Protein AF-A0A2I0QMZ3-F1 (afdb_monomer_lite)

pLDDT: mean 79.17, std 13.67, range [46.19, 95.62]

Sequence (112 aa):
MNNLLKSKEVIWKFLRVKDKDKNLNANSGKYETYECGEIAVGNPKFSNVSFKYYIYALMFVVFDIEAVFLFPWAVEFTNLGLLGYAEAMLFIALILVALIYAINKNFLKWTD

Secondary structure (DSSP, 8-state):
--HHHHHHHHHHHHS--------TTTTGGGSSPP-TTS---S-GGGS---THHHHHHHHHHHHHHHHHHHHHHHHSTTTSHHHHHHHHHHHHHHHHHHHHHHHHTTTT-S--

Foldseek 3Di:
DPVVVVVVVVVCVVPCPCPVPPPVCPCVPVPDDDDVPDDDDDDPPCPPDDCLVVVVVVLVVVVVVLVVVVVVLVVCVVPPPPVSVVVVVVSVVVNVVVVVVCVVVVSVDPDD

Radius of gyration: 33.19 Å; chains: 1; bounding box: 56×41×91 Å

Structure (mmCIF, N/CA/C/O backbone):
data_AF-A0A2I0QMZ3-F1
#
_entry.id   AF-A0A2I0QMZ3-F1
#
loop_
_atom_site.group_PDB
_atom_site.id
_atom_site.type_symbol
_atom_site.label_atom_id
_atom_site.label_alt_id
_atom_site.label_comp_id
_atom_site.label_asym_id
_atom_site.label_entity_id
_atom_site.label_seq_id
_atom_site.pdbx_PDB_ins_code
_atom_site.Cartn_x
_atom_site.Cartn_y
_atom_site.Cartn_z
_atom_site.occupancy
_atom_site.B_iso_or_equiv
_atom_site.auth_seq_id
_atom_site.auth_comp_id
_atom_site.auth_asym_id
_atom_site.auth_atom_id
_atom_site.pdbx_PDB_model_num
ATOM 1 N N . MET A 1 1 ? -38.255 -30.629 -67.630 1.00 54.25 1 MET A N 1
ATOM 2 C CA . MET A 1 1 ? -37.563 -30.902 -66.348 1.00 54.25 1 MET A CA 1
ATOM 3 C C . MET A 1 1 ? -36.070 -30.504 -66.364 1.00 54.25 1 MET A C 1
ATOM 5 O O . MET A 1 1 ? -35.318 -30.985 -65.532 1.00 54.25 1 MET A O 1
ATOM 9 N N . ASN A 1 2 ? -35.627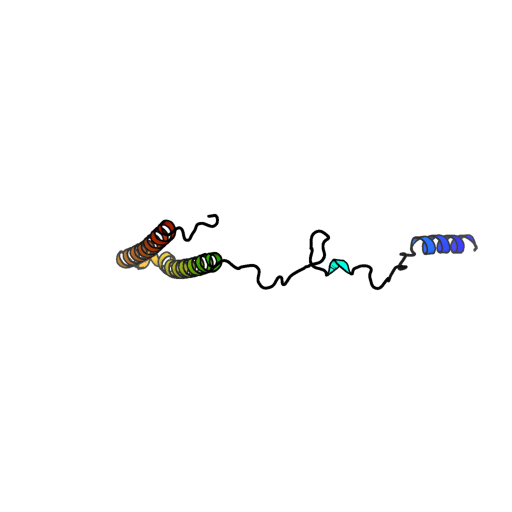 -29.588 -67.249 1.00 57.38 2 ASN A N 1
ATOM 10 C CA . ASN A 1 2 ? -34.188 -29.325 -67.484 1.00 57.38 2 ASN A CA 1
ATOM 11 C C . ASN A 1 2 ? -33.669 -28.004 -66.881 1.00 57.38 2 ASN A C 1
ATOM 13 O O . ASN A 1 2 ? -32.464 -27.833 -66.725 1.00 57.38 2 ASN A O 1
ATOM 17 N N . ASN A 1 3 ? -34.559 -27.084 -66.493 1.00 61.47 3 ASN A N 1
ATOM 18 C CA . ASN A 1 3 ? -34.157 -25.780 -65.947 1.00 61.47 3 ASN A CA 1
ATOM 19 C C . ASN A 1 3 ? -33.907 -25.804 -64.429 1.00 61.47 3 ASN A C 1
ATOM 21 O O . ASN A 1 3 ? -33.072 -25.051 -63.934 1.00 61.47 3 ASN A O 1
ATOM 25 N N . LEU A 1 4 ? -34.554 -26.715 -63.693 1.00 62.78 4 LEU A N 1
ATOM 26 C CA . LEU A 1 4 ? -34.345 -26.865 -62.246 1.00 62.78 4 LEU A CA 1
ATOM 27 C C . LEU A 1 4 ? -32.985 -27.495 -61.913 1.00 62.78 4 LEU A C 1
ATOM 29 O O . LEU A 1 4 ? -32.345 -27.103 -60.940 1.00 62.78 4 LEU A O 1
ATOM 33 N N . LEU A 1 5 ? -32.509 -28.428 -62.742 1.00 63.72 5 LEU A N 1
ATOM 34 C CA . LEU A 1 5 ? -31.191 -29.048 -62.574 1.00 63.72 5 LEU A CA 1
ATOM 35 C C . LEU A 1 5 ? -30.060 -28.064 -62.904 1.00 63.72 5 LEU A C 1
ATOM 37 O O . LEU A 1 5 ? -29.074 -27.988 -62.176 1.00 63.72 5 LEU A O 1
ATOM 41 N N . LYS A 1 6 ? -30.253 -27.220 -63.925 1.00 68.06 6 LYS A N 1
ATOM 42 C CA . LYS A 1 6 ? -29.299 -26.165 -64.292 1.00 68.06 6 LYS A CA 1
ATOM 43 C C . LYS A 1 6 ? -29.184 -25.080 -63.213 1.00 68.06 6 LYS A C 1
ATOM 45 O O . LYS A 1 6 ? -28.093 -24.588 -62.952 1.00 68.06 6 LYS A O 1
ATOM 50 N N . SER A 1 7 ? -30.297 -24.739 -62.556 1.00 71.75 7 SER A N 1
ATOM 51 C CA . SER A 1 7 ? -30.323 -23.800 -61.425 1.00 71.75 7 SER A CA 1
ATOM 52 C C . SER A 1 7 ? -29.612 -24.362 -60.189 1.00 71.75 7 SER A C 1
ATOM 54 O O . SER A 1 7 ? -28.830 -23.649 -59.561 1.00 71.75 7 SER A O 1
ATOM 56 N N . LYS A 1 8 ? -29.800 -25.655 -59.886 1.00 69.12 8 LYS A N 1
ATOM 57 C CA . LYS A 1 8 ? -29.088 -26.327 -58.794 1.00 69.12 8 LYS A CA 1
ATOM 58 C C . LYS A 1 8 ? -27.576 -26.307 -59.017 1.00 69.12 8 LYS A C 1
ATOM 60 O O . LYS A 1 8 ? -26.878 -25.910 -58.103 1.00 69.12 8 LYS A O 1
ATOM 65 N N . GLU A 1 9 ? -27.062 -26.619 -60.207 1.00 71.56 9 GLU A N 1
ATOM 66 C CA . GLU A 1 9 ? -25.616 -26.524 -60.508 1.00 71.56 9 GLU A CA 1
ATOM 67 C C . GLU A 1 9 ? -25.031 -25.123 -60.252 1.00 71.56 9 GLU A C 1
ATOM 69 O O . GLU A 1 9 ? -23.927 -24.991 -59.726 1.00 71.56 9 GLU A O 1
ATOM 74 N N . VAL A 1 10 ? -25.778 -24.061 -60.570 1.00 71.81 10 VAL A N 1
ATOM 75 C CA . VAL A 1 10 ? -25.353 -22.674 -60.308 1.00 71.81 10 VAL A CA 1
ATOM 76 C C . VAL A 1 10 ? -25.343 -22.378 -58.808 1.00 71.81 10 VAL A C 1
ATOM 78 O O . VAL A 1 10 ? -24.374 -21.813 -58.303 1.00 71.81 10 VAL A O 1
ATOM 81 N N . ILE A 1 11 ? -26.373 -22.818 -58.082 1.00 70.31 11 ILE A N 1
ATOM 82 C CA . ILE A 1 11 ? -26.457 -22.666 -56.626 1.00 70.31 11 ILE A CA 1
ATOM 83 C C . ILE A 1 11 ? -25.372 -23.499 -55.931 1.00 70.31 11 ILE A C 1
ATOM 85 O O . ILE A 1 11 ? -24.706 -22.988 -55.046 1.00 70.31 11 ILE A O 1
ATOM 89 N N . TRP A 1 12 ? -25.102 -24.729 -56.366 1.00 64.69 12 TRP A N 1
ATOM 90 C CA . TRP A 1 12 ? -24.026 -25.581 -55.845 1.00 64.69 12 TRP A CA 1
ATOM 91 C C . TRP A 1 12 ? -22.630 -25.098 -56.241 1.00 64.69 12 TRP A C 1
ATOM 93 O O . TRP A 1 12 ? -21.657 -25.455 -55.584 1.00 64.69 12 TRP A O 1
ATOM 103 N N . LYS A 1 13 ? -22.497 -24.294 -57.302 1.00 68.75 13 LYS A N 1
ATOM 104 C CA . LYS A 1 13 ? -21.252 -23.599 -57.659 1.00 68.75 13 LYS A CA 1
ATOM 105 C C . LYS A 1 13 ? -21.035 -22.349 -56.801 1.00 68.75 13 LYS A C 1
ATOM 107 O O . LYS A 1 13 ? -19.887 -22.036 -56.506 1.00 68.75 13 LYS A O 1
ATOM 112 N N . PHE A 1 14 ? -22.111 -21.677 -56.391 1.00 69.06 14 PHE A N 1
ATOM 113 C CA . PHE A 1 14 ? -22.081 -20.477 -55.547 1.00 69.06 14 PHE A CA 1
ATOM 114 C C . PHE A 1 14 ? -21.983 -20.803 -54.045 1.00 69.06 14 PHE A C 1
ATOM 116 O O . PHE A 1 14 ? -21.198 -20.190 -53.334 1.00 69.06 14 PHE A O 1
ATOM 123 N N . LEU A 1 15 ? -22.707 -21.827 -53.577 1.00 71.50 15 LEU A N 1
ATOM 124 C CA . LEU A 1 15 ? -22.648 -22.385 -52.216 1.00 71.50 15 LEU A CA 1
ATOM 125 C C . LEU A 1 15 ? -21.454 -23.311 -51.996 1.00 71.50 15 LEU A C 1
ATOM 127 O O . LEU A 1 15 ? -21.280 -23.838 -50.898 1.00 71.50 15 LEU A O 1
ATOM 131 N N . ARG A 1 16 ? -20.621 -23.516 -53.022 1.00 67.81 16 ARG A N 1
ATOM 132 C CA . ARG A 1 16 ? -19.314 -24.132 -52.842 1.00 67.81 16 ARG A CA 1
ATOM 133 C C . ARG A 1 16 ? -18.455 -23.136 -52.074 1.00 67.81 16 ARG A C 1
ATOM 135 O O . ARG A 1 16 ? -17.636 -22.435 -52.664 1.00 67.81 16 ARG A O 1
ATOM 142 N N . VAL A 1 17 ? -18.656 -23.080 -50.754 1.00 63.16 17 VAL A N 1
ATOM 143 C CA . VAL A 1 17 ? -17.626 -22.648 -49.818 1.00 63.16 17 VAL A CA 1
ATOM 144 C C . VAL A 1 17 ? -16.388 -23.385 -50.276 1.00 63.16 17 VAL A C 1
ATOM 146 O O . VAL A 1 17 ? -16.344 -24.617 -50.333 1.00 63.16 17 VAL A O 1
ATOM 149 N N . LYS A 1 18 ? -15.463 -22.599 -50.804 1.00 57.97 18 LYS A N 1
ATOM 150 C CA . LYS A 1 18 ? -14.229 -23.072 -51.383 1.00 57.97 18 LYS A CA 1
ATOM 151 C C . LYS A 1 18 ? -13.387 -23.504 -50.196 1.00 57.97 18 LYS A C 1
ATOM 153 O O . LYS A 1 18 ? -12.521 -22.775 -49.757 1.00 57.97 18 LYS A O 1
ATOM 158 N N . ASP A 1 19 ? -13.675 -24.689 -49.676 1.00 60.12 19 ASP A N 1
ATOM 159 C CA . ASP A 1 19 ? -12.895 -25.370 -48.644 1.00 60.12 19 ASP A CA 1
ATOM 160 C C . ASP A 1 19 ? -11.630 -25.962 -49.300 1.00 60.12 19 ASP A C 1
ATOM 162 O O . ASP A 1 19 ? -11.257 -27.121 -49.124 1.00 60.12 19 ASP A O 1
ATOM 166 N N . LYS A 1 20 ? -11.032 -25.183 -50.211 1.00 51.81 20 LYS A N 1
ATOM 167 C CA . LYS A 1 20 ? -9.971 -25.596 -51.128 1.00 51.81 20 LYS A CA 1
ATOM 168 C C . LYS A 1 20 ? -8.666 -24.924 -50.734 1.00 51.81 20 LYS A C 1
ATOM 170 O O . LYS A 1 20 ? -7.937 -24.420 -51.582 1.00 51.81 20 LYS A O 1
ATOM 175 N N . ASP A 1 21 ? -8.418 -24.959 -49.434 1.00 53.75 21 ASP A N 1
ATOM 176 C CA . ASP A 1 21 ? -7.203 -24.515 -48.775 1.00 53.75 21 ASP A CA 1
ATOM 177 C C . ASP A 1 21 ? -7.224 -24.955 -47.303 1.00 53.75 21 ASP A C 1
ATOM 179 O O . ASP A 1 21 ? -6.803 -24.237 -46.404 1.00 53.75 21 ASP A O 1
ATOM 183 N N . LYS A 1 22 ? -7.559 -26.231 -47.053 1.00 50.78 22 LYS A N 1
ATOM 184 C CA . LYS A 1 22 ? -6.892 -26.989 -45.977 1.00 50.78 22 LYS A CA 1
ATOM 185 C C . LYS A 1 22 ? -5.422 -27.223 -46.356 1.00 50.78 22 LYS A C 1
ATOM 187 O O . LYS A 1 22 ? -4.949 -28.347 -46.472 1.00 50.78 22 LYS A O 1
ATOM 192 N N . ASN A 1 23 ? -4.695 -26.138 -46.595 1.00 46.19 23 ASN A N 1
ATOM 193 C CA . ASN A 1 23 ? -3.252 -26.142 -46.499 1.00 46.19 23 ASN A CA 1
ATOM 194 C C . ASN A 1 23 ? -2.951 -26.163 -44.998 1.00 46.19 23 ASN A C 1
ATOM 196 O O . ASN A 1 23 ? -3.360 -25.264 -44.259 1.00 46.19 23 ASN A O 1
ATOM 200 N N . LEU A 1 24 ? -2.282 -27.218 -44.538 1.00 54.41 24 LEU A N 1
ATOM 201 C CA . LEU A 1 24 ? -1.901 -27.487 -43.144 1.00 54.41 24 LEU A CA 1
ATOM 202 C C . LEU A 1 24 ? -0.896 -26.464 -42.562 1.00 54.41 24 LEU A C 1
ATOM 204 O O . LEU A 1 24 ? -0.168 -26.756 -41.623 1.00 54.41 24 LEU A O 1
ATOM 208 N N . ASN A 1 25 ? -0.858 -25.251 -43.106 1.00 53.62 25 ASN A N 1
ATOM 209 C CA . ASN A 1 25 ? 0.028 -24.152 -42.743 1.00 53.62 25 ASN A CA 1
ATOM 210 C C . ASN A 1 25 ? -0.636 -22.762 -42.878 1.00 53.62 25 ASN A C 1
ATOM 212 O O . ASN A 1 25 ? 0.048 -21.755 -42.738 1.00 53.62 25 ASN A O 1
ATOM 216 N N . ALA A 1 26 ? -1.960 -22.662 -43.069 1.00 51.88 26 ALA A N 1
ATOM 217 C CA . ALA A 1 26 ? -2.660 -21.370 -43.201 1.00 51.88 26 ALA A CA 1
ATOM 218 C C . ALA A 1 26 ? -2.750 -20.530 -41.902 1.00 51.88 26 ALA A C 1
ATOM 220 O O . ALA A 1 26 ? -3.402 -19.490 -41.881 1.00 51.88 26 ALA A O 1
ATOM 221 N N . ASN A 1 27 ? -2.112 -20.962 -40.810 1.00 56.19 27 ASN A N 1
ATOM 222 C CA . ASN A 1 27 ? -2.121 -20.259 -39.526 1.00 56.19 27 ASN A CA 1
ATOM 223 C C . ASN A 1 27 ? -0.784 -20.377 -38.767 1.00 56.19 27 ASN A C 1
ATOM 225 O O . ASN A 1 27 ? -0.813 -20.311 -37.541 1.00 56.19 27 ASN A O 1
ATOM 229 N N . SER A 1 28 ? 0.365 -20.596 -39.429 1.00 61.12 28 SER A N 1
ATOM 230 C CA . SER A 1 28 ? 1.624 -20.821 -38.683 1.00 61.12 28 SER A CA 1
ATOM 231 C C . SER A 1 28 ? 1.968 -19.637 -37.770 1.00 61.12 28 SER A C 1
ATOM 233 O O . SER A 1 28 ? 2.251 -19.843 -36.601 1.00 61.12 28 SER A O 1
ATOM 235 N N . GLY A 1 29 ? 1.758 -18.404 -38.240 1.00 63.22 29 GLY A N 1
ATOM 236 C CA . GLY A 1 29 ? 2.013 -17.192 -37.456 1.00 63.22 29 GLY A CA 1
ATOM 237 C C . GLY A 1 29 ? 0.921 -16.788 -36.457 1.00 63.22 29 GLY A C 1
ATOM 238 O O . GLY A 1 29 ? 1.101 -15.815 -35.737 1.00 63.22 29 GLY A O 1
ATOM 239 N N . LYS A 1 30 ? -0.233 -17.476 -36.388 1.00 70.25 30 LYS A N 1
ATOM 240 C CA . LYS A 1 30 ? -1.300 -17.095 -35.430 1.00 70.25 30 LYS A CA 1
ATOM 241 C C . LYS A 1 30 ? -0.982 -17.487 -33.989 1.00 70.25 30 LYS A C 1
ATOM 243 O O . LYS A 1 30 ? -1.560 -16.919 -33.069 1.00 70.25 30 LYS A O 1
ATOM 248 N N . TYR A 1 31 ? -0.112 -18.478 -33.817 1.00 80.19 31 TYR A N 1
ATOM 249 C CA . TYR A 1 31 ? 0.313 -18.994 -32.516 1.00 80.19 31 TYR A CA 1
ATOM 250 C C . TYR A 1 31 ? 1.769 -18.627 -32.194 1.00 80.19 31 TYR A C 1
ATOM 252 O O . TYR A 1 31 ? 2.306 -19.099 -31.195 1.00 80.19 31 TYR A O 1
ATOM 260 N N . GLU A 1 32 ? 2.405 -17.812 -33.037 1.00 79.56 32 GLU A N 1
ATOM 261 C CA . GLU A 1 32 ? 3.772 -17.333 -32.844 1.00 79.56 32 GLU A CA 1
ATOM 262 C C . GLU A 1 32 ? 3.766 -15.987 -32.103 1.00 79.56 32 GLU A C 1
ATOM 264 O O . GLU A 1 32 ? 2.835 -15.188 -32.228 1.00 79.56 32 GLU A O 1
ATOM 269 N N . THR A 1 33 ? 4.803 -15.744 -31.297 1.00 81.69 33 THR A N 1
ATOM 270 C CA . THR A 1 33 ? 4.995 -14.470 -30.593 1.00 81.69 33 THR A CA 1
ATOM 271 C C . THR A 1 33 ? 5.220 -13.344 -31.600 1.00 81.69 33 THR A C 1
ATOM 273 O O . THR A 1 33 ? 5.938 -13.511 -32.584 1.00 81.69 33 THR A O 1
ATOM 276 N N . TYR A 1 34 ? 4.613 -12.183 -31.354 1.00 82.88 34 TYR A N 1
ATOM 277 C CA . TYR A 1 34 ? 4.806 -11.006 -32.195 1.00 82.88 34 TYR A CA 1
ATOM 278 C C . TYR A 1 34 ? 6.210 -10.413 -32.001 1.00 82.88 34 TYR A C 1
ATOM 280 O O . TYR A 1 34 ? 6.535 -9.946 -30.914 1.00 82.88 34 TYR A O 1
ATOM 288 N N . GLU A 1 35 ? 6.999 -10.382 -33.074 1.00 82.56 35 GLU A N 1
ATOM 289 C CA . GLU A 1 35 ? 8.403 -9.928 -33.084 1.00 82.56 35 GLU A CA 1
ATOM 290 C C . GLU A 1 35 ? 8.634 -8.770 -34.079 1.00 82.56 35 GLU A C 1
ATOM 292 O O . GLU A 1 35 ? 9.707 -8.615 -34.656 1.00 82.56 35 GLU A O 1
ATOM 297 N N . CYS A 1 36 ? 7.599 -7.963 -34.357 1.00 82.75 36 CYS A N 1
ATOM 298 C CA . CYS A 1 36 ? 7.653 -6.846 -35.321 1.00 82.75 36 CYS A CA 1
ATOM 299 C C . CYS A 1 36 ? 8.160 -7.212 -36.738 1.00 82.75 36 CYS A C 1
ATOM 301 O O . CYS A 1 36 ? 8.534 -6.321 -37.498 1.00 82.75 36 CYS A O 1
ATOM 303 N N . GLY A 1 37 ? 8.127 -8.494 -37.118 1.00 79.94 37 GLY A N 1
ATOM 304 C CA . GLY A 1 37 ? 8.569 -8.986 -38.429 1.00 79.94 37 GLY A CA 1
ATOM 305 C C . GLY A 1 37 ? 9.983 -9.577 -38.464 1.00 79.94 37 GLY A C 1
ATOM 306 O O . GLY A 1 37 ? 10.383 -10.065 -39.517 1.00 79.94 37 GLY A O 1
ATOM 307 N N . GLU A 1 38 ? 10.706 -9.580 -37.342 1.00 79.94 38 GLU A N 1
ATOM 308 C CA . GLU A 1 38 ? 12.023 -10.214 -37.205 1.00 79.94 38 GLU A CA 1
ATOM 309 C C . GLU A 1 38 ? 11.924 -11.588 -36.523 1.00 79.94 38 GLU A C 1
ATOM 311 O O . GLU A 1 38 ? 10.928 -11.922 -35.883 1.00 79.94 38 GLU A O 1
ATOM 316 N N . ILE A 1 39 ? 12.958 -12.421 -36.670 1.00 80.38 39 ILE A N 1
ATOM 317 C CA . ILE A 1 39 ? 13.023 -13.722 -35.986 1.00 80.38 39 ILE A CA 1
ATOM 318 C C . ILE A 1 39 ? 13.453 -13.480 -34.537 1.00 80.38 39 ILE A C 1
ATOM 320 O O . ILE A 1 39 ? 14.473 -12.831 -34.306 1.00 80.38 39 ILE A O 1
ATOM 324 N N . ALA A 1 40 ? 12.719 -14.042 -33.570 1.00 77.25 40 ALA A N 1
ATOM 325 C CA . ALA A 1 40 ? 13.076 -13.973 -32.153 1.00 77.25 40 ALA A CA 1
ATOM 326 C C . ALA A 1 40 ? 14.510 -14.484 -31.928 1.00 77.25 40 ALA A C 1
ATOM 328 O O . ALA A 1 40 ? 14.797 -15.676 -32.072 1.00 77.25 40 ALA A O 1
ATOM 329 N N . VAL A 1 41 ? 15.418 -13.578 -31.565 1.00 75.19 41 VAL A N 1
ATOM 330 C CA . VAL A 1 41 ? 16.825 -13.881 -31.287 1.00 75.19 41 VAL A CA 1
ATOM 331 C C . VAL A 1 41 ? 17.162 -13.523 -29.844 1.00 75.19 41 VAL A C 1
ATOM 333 O O . VAL A 1 41 ? 16.997 -12.389 -29.404 1.00 75.19 41 VAL A O 1
ATOM 336 N N . GLY A 1 42 ? 17.665 -14.506 -29.097 1.00 72.56 42 GLY A N 1
ATOM 337 C CA . GLY A 1 42 ? 18.012 -14.362 -27.682 1.00 72.56 42 GLY A CA 1
ATOM 338 C C . GLY A 1 42 ? 17.063 -15.113 -26.749 1.00 72.56 42 GLY A C 1
ATOM 339 O O . GLY A 1 42 ? 15.984 -15.550 -27.133 1.00 72.56 42 GLY A O 1
ATOM 340 N N . ASN A 1 43 ? 17.494 -15.309 -25.502 1.00 73.25 43 ASN A N 1
ATOM 341 C CA . ASN A 1 43 ? 16.655 -15.927 -24.478 1.00 73.25 43 ASN A CA 1
ATOM 342 C C . ASN A 1 43 ? 15.733 -14.856 -23.865 1.00 73.25 43 ASN A C 1
ATOM 344 O O . ASN A 1 43 ? 16.234 -14.015 -23.117 1.00 73.25 43 ASN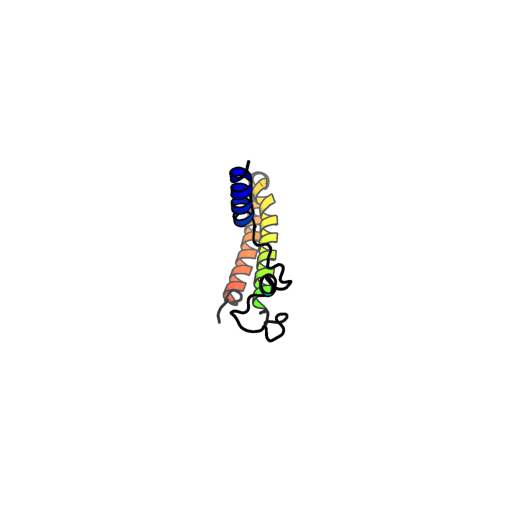 A O 1
ATOM 348 N N . PRO A 1 44 ? 14.400 -14.909 -24.066 1.00 64.56 44 PRO A N 1
ATOM 349 C CA . PRO A 1 44 ? 13.472 -13.936 -23.475 1.00 64.56 44 PRO A CA 1
ATOM 350 C C . PRO A 1 44 ? 13.373 -14.059 -21.945 1.00 64.56 44 PRO A C 1
ATOM 352 O O . PRO A 1 44 ? 12.805 -13.206 -21.272 1.00 64.56 44 PRO A O 1
ATOM 355 N N . LYS A 1 45 ? 13.921 -15.136 -21.370 1.00 61.59 45 LYS A N 1
ATOM 356 C CA . LYS A 1 45 ? 13.685 -15.541 -19.980 1.00 61.59 45 LYS A CA 1
ATOM 357 C C . LYS A 1 45 ? 14.395 -14.674 -18.929 1.00 61.59 45 LYS A C 1
ATOM 359 O O . LYS A 1 45 ? 14.042 -14.758 -17.758 1.00 61.59 45 LYS A O 1
ATOM 364 N N . PHE A 1 46 ? 15.380 -13.866 -19.322 1.00 56.75 46 PHE A N 1
ATOM 365 C CA . PHE A 1 46 ? 16.247 -13.135 -18.388 1.00 56.75 46 PHE A CA 1
ATOM 366 C C . PHE A 1 46 ? 16.533 -11.696 -18.832 1.00 56.75 46 PHE A C 1
ATOM 368 O O . PHE A 1 46 ? 17.646 -11.200 -18.668 1.00 56.75 46 PHE A O 1
ATOM 375 N N . SER A 1 47 ? 15.542 -11.000 -19.394 1.00 62.59 47 SER A N 1
ATOM 376 C CA . SER A 1 47 ? 15.618 -9.539 -19.484 1.00 62.59 47 SER A CA 1
ATOM 377 C C . SER A 1 47 ? 15.787 -8.982 -18.068 1.00 62.59 47 SER A C 1
ATOM 379 O O . SER A 1 47 ? 14.962 -9.281 -17.208 1.00 62.59 47 SER A O 1
ATOM 381 N N . ASN A 1 48 ? 16.863 -8.236 -17.822 1.00 64.56 48 ASN A N 1
ATOM 382 C CA . ASN A 1 48 ? 17.282 -7.732 -16.510 1.00 64.56 48 ASN A CA 1
ATOM 383 C C . ASN A 1 48 ? 16.106 -7.198 -15.672 1.00 64.56 48 ASN A C 1
ATOM 385 O O . ASN A 1 48 ? 15.672 -6.059 -15.845 1.00 64.56 48 ASN A O 1
ATOM 389 N N . VAL A 1 49 ? 15.585 -8.017 -14.755 1.00 72.44 49 VAL A N 1
ATOM 390 C CA . VAL A 1 49 ? 14.545 -7.577 -13.825 1.00 72.44 49 VAL A CA 1
ATOM 391 C C . VAL A 1 49 ? 15.228 -6.731 -12.762 1.00 72.44 49 VAL A C 1
ATOM 393 O O . VAL A 1 49 ? 16.009 -7.230 -11.953 1.00 72.44 49 VAL A O 1
ATOM 396 N N . SER A 1 50 ? 14.963 -5.430 -12.784 1.00 81.38 50 SER A N 1
ATOM 397 C CA . SER A 1 50 ? 15.522 -4.495 -11.813 1.00 81.38 50 SER A CA 1
ATOM 398 C C . SER A 1 50 ? 15.044 -4.813 -10.392 1.00 81.38 50 SER A C 1
ATOM 400 O O . SER A 1 50 ? 13.868 -5.082 -10.161 1.00 81.38 50 SER A O 1
ATOM 402 N N . PHE A 1 51 ? 15.915 -4.665 -9.393 1.00 82.94 51 PHE A N 1
ATOM 403 C CA . PHE A 1 51 ? 15.527 -4.811 -7.981 1.00 82.94 51 PHE A CA 1
ATOM 404 C C . PHE A 1 51 ? 14.391 -3.850 -7.559 1.00 82.94 51 PHE A C 1
ATOM 406 O O . PHE A 1 51 ? 13.640 -4.139 -6.630 1.00 82.94 51 PHE A O 1
ATOM 413 N N . LYS A 1 52 ? 14.209 -2.741 -8.295 1.00 85.06 52 LYS A N 1
ATOM 414 C CA . LYS A 1 52 ? 13.137 -1.753 -8.096 1.00 85.06 52 LYS A CA 1
ATOM 415 C C . LYS A 1 52 ? 11.744 -2.412 -8.025 1.00 85.06 52 LYS A C 1
ATOM 417 O O . LYS A 1 52 ? 10.978 -2.078 -7.129 1.00 85.06 52 LYS A O 1
ATOM 422 N N . TYR A 1 53 ? 11.443 -3.402 -8.876 1.00 86.94 53 TYR A N 1
ATOM 423 C CA . TYR A 1 53 ? 10.147 -4.107 -8.876 1.00 86.94 53 TYR A CA 1
ATOM 424 C C . TYR A 1 53 ? 9.828 -4.781 -7.533 1.00 86.94 53 TYR A C 1
ATOM 426 O O . TYR A 1 53 ? 8.689 -4.741 -7.071 1.00 86.94 53 TYR A O 1
ATOM 434 N N . TYR A 1 54 ? 10.840 -5.366 -6.887 1.00 89.94 54 TYR A N 1
ATOM 435 C CA . TYR A 1 54 ? 10.680 -6.047 -5.604 1.00 89.94 54 TYR A CA 1
ATOM 436 C C . TYR A 1 54 ? 10.357 -5.070 -4.470 1.00 89.94 54 TYR A C 1
ATOM 438 O O . TYR A 1 54 ? 9.495 -5.357 -3.644 1.00 89.94 54 TYR A O 1
ATOM 446 N N . ILE A 1 55 ? 10.992 -3.892 -4.454 1.00 89.56 55 ILE A N 1
ATOM 447 C CA . ILE A 1 55 ? 10.736 -2.868 -3.431 1.00 89.56 55 ILE A CA 1
ATOM 448 C C . ILE A 1 55 ? 9.283 -2.385 -3.499 1.00 89.56 55 ILE A C 1
ATOM 450 O O . ILE A 1 55 ? 8.633 -2.288 -2.460 1.00 89.56 55 ILE A O 1
ATOM 454 N N . TYR A 1 56 ? 8.755 -2.121 -4.700 1.00 89.81 56 TYR A N 1
ATOM 455 C CA . TYR A 1 56 ? 7.352 -1.718 -4.852 1.00 89.81 56 TYR A CA 1
ATOM 456 C C . TYR A 1 56 ? 6.390 -2.818 -4.400 1.00 89.81 56 TYR A C 1
ATOM 458 O O . TYR A 1 56 ? 5.433 -2.524 -3.688 1.00 89.81 56 TYR A O 1
ATOM 466 N N . ALA A 1 57 ? 6.659 -4.078 -4.759 1.00 93.00 57 ALA A N 1
ATOM 467 C CA . ALA A 1 57 ? 5.832 -5.206 -4.336 1.00 93.00 57 ALA A CA 1
ATOM 468 C C . ALA A 1 57 ? 5.833 -5.375 -2.808 1.00 93.00 57 ALA A C 1
ATOM 470 O O . ALA A 1 57 ? 4.771 -5.497 -2.204 1.00 93.00 57 ALA A O 1
ATOM 471 N N . LEU A 1 58 ? 7.005 -5.317 -2.169 1.00 92.19 58 LEU A N 1
ATOM 472 C CA . LEU A 1 58 ? 7.109 -5.383 -0.711 1.00 92.19 58 LEU A CA 1
ATOM 473 C C . LEU A 1 58 ? 6.396 -4.219 -0.021 1.00 92.19 58 LEU A C 1
ATOM 475 O O . LEU A 1 58 ? 5.678 -4.437 0.950 1.00 92.19 58 LEU A O 1
ATOM 479 N N . MET A 1 59 ? 6.582 -2.993 -0.511 1.00 90.94 59 MET A N 1
ATOM 480 C CA . MET A 1 59 ? 5.936 -1.813 0.065 1.00 90.94 59 MET A CA 1
ATOM 481 C C . MET A 1 59 ? 4.413 -1.899 -0.050 1.00 90.94 59 MET A C 1
ATOM 483 O O . MET A 1 59 ? 3.715 -1.557 0.901 1.00 90.94 59 MET A O 1
ATOM 487 N N . PHE A 1 60 ? 3.909 -2.394 -1.183 1.00 91.94 60 PHE A N 1
ATOM 488 C CA . PHE A 1 60 ? 2.485 -2.638 -1.383 1.00 91.94 60 PHE A CA 1
ATOM 489 C C . PHE A 1 60 ? 1.942 -3.662 -0.381 1.00 91.94 60 PHE A C 1
ATOM 491 O O . PHE A 1 60 ? 0.952 -3.379 0.280 1.00 91.94 60 PHE A O 1
ATOM 498 N N . VAL A 1 61 ? 2.613 -4.807 -0.213 1.00 95.19 61 VAL A N 1
ATOM 499 C CA . VAL A 1 61 ? 2.178 -5.857 0.726 1.00 95.19 61 VAL A CA 1
ATOM 500 C C . VAL A 1 61 ? 2.161 -5.356 2.167 1.00 95.19 61 VAL A C 1
ATOM 502 O O . VAL A 1 61 ? 1.218 -5.638 2.899 1.00 95.19 61 VAL A O 1
ATOM 505 N N . VAL A 1 62 ? 3.181 -4.599 2.579 1.00 93.00 62 VAL A N 1
ATOM 506 C CA . VAL A 1 62 ? 3.208 -4.004 3.921 1.00 93.00 62 VAL A CA 1
ATOM 507 C C . VAL A 1 62 ? 2.035 -3.041 4.081 1.00 93.00 62 VAL A C 1
ATOM 509 O O . VAL A 1 62 ? 1.261 -3.200 5.011 1.00 93.00 62 VAL A O 1
ATOM 512 N N . PHE A 1 63 ? 1.840 -2.100 3.153 1.00 92.31 63 PHE A N 1
ATOM 513 C CA . PHE A 1 63 ? 0.729 -1.147 3.234 1.00 92.31 63 PHE A CA 1
ATOM 514 C C . PHE A 1 63 ? -0.655 -1.823 3.239 1.00 92.31 63 PHE A C 1
ATOM 516 O O . PHE A 1 63 ? -1.554 -1.374 3.946 1.00 92.31 63 PHE A O 1
ATOM 523 N N . ASP A 1 64 ? -0.819 -2.914 2.491 1.00 95.31 64 ASP A N 1
ATOM 524 C CA . ASP A 1 64 ? -2.059 -3.694 2.443 1.00 95.31 64 ASP A CA 1
ATOM 525 C C . ASP A 1 64 ? -2.366 -4.368 3.791 1.00 95.31 64 ASP A C 1
ATOM 527 O O . ASP A 1 64 ? -3.467 -4.240 4.326 1.00 95.31 64 ASP A O 1
ATOM 531 N N . ILE A 1 65 ? -1.365 -5.000 4.410 1.00 94.88 65 ILE A N 1
ATOM 532 C CA . ILE A 1 65 ? -1.500 -5.598 5.748 1.00 94.88 65 ILE A CA 1
ATOM 533 C C . ILE A 1 65 ? -1.896 -4.537 6.782 1.00 94.88 65 ILE A C 1
ATOM 535 O O . ILE A 1 65 ? -2.764 -4.773 7.621 1.00 94.88 65 ILE A O 1
ATOM 539 N N . GLU A 1 66 ? -1.302 -3.350 6.706 1.00 93.81 66 GLU A N 1
ATOM 540 C CA . GLU A 1 66 ? -1.618 -2.255 7.621 1.00 93.81 66 GLU A CA 1
ATOM 541 C C . GLU A 1 66 ? -3.068 -1.765 7.443 1.00 93.81 66 GLU A C 1
ATOM 543 O O . GLU A 1 66 ? -3.770 -1.506 8.423 1.00 93.81 66 GLU A O 1
ATOM 548 N N . ALA A 1 67 ? -3.565 -1.701 6.203 1.00 92.50 67 ALA A N 1
ATOM 549 C CA . ALA A 1 67 ? -4.959 -1.362 5.922 1.00 92.50 67 ALA A CA 1
ATOM 550 C C . ALA A 1 67 ? -5.934 -2.415 6.475 1.00 92.50 67 ALA A C 1
ATOM 552 O O . ALA A 1 67 ? -6.985 -2.060 7.016 1.00 92.50 67 ALA A O 1
ATOM 553 N N . VAL A 1 68 ? -5.573 -3.701 6.403 1.00 95.38 68 VAL A N 1
ATOM 554 C CA . VAL A 1 68 ? -6.349 -4.790 7.018 1.00 95.38 68 VAL A CA 1
ATOM 555 C C . VAL A 1 68 ? -6.450 -4.610 8.534 1.00 95.38 68 VAL A C 1
ATOM 557 O O . VAL A 1 68 ? -7.512 -4.868 9.091 1.00 95.38 68 VAL A O 1
ATOM 560 N N . PHE A 1 69 ? -5.408 -4.115 9.207 1.00 91.62 69 PHE A N 1
ATOM 561 C CA . PHE A 1 69 ? -5.473 -3.807 10.641 1.00 91.62 69 PHE A CA 1
ATOM 562 C C . PHE A 1 69 ? -6.322 -2.572 10.961 1.00 91.62 69 PHE A C 1
ATOM 564 O O . PHE A 1 69 ? -7.021 -2.551 11.975 1.00 91.62 69 PHE A O 1
ATOM 571 N N . LEU A 1 70 ? -6.318 -1.562 10.090 1.00 92.25 70 LEU A N 1
ATOM 572 C CA . LEU A 1 70 ? -7.148 -0.368 10.265 1.00 92.25 70 LEU A CA 1
ATOM 573 C C . LEU A 1 70 ? -8.643 -0.639 10.037 1.00 92.25 70 LEU A C 1
ATOM 575 O O . LEU A 1 70 ? -9.475 0.082 10.585 1.00 92.25 70 LEU A O 1
ATOM 579 N N . PHE A 1 71 ? -9.007 -1.675 9.276 1.00 92.00 71 PHE A N 1
ATOM 580 C CA . PHE A 1 71 ? -10.406 -1.989 8.964 1.00 92.00 71 PHE A CA 1
ATOM 581 C C . PHE A 1 71 ? -11.254 -2.323 10.205 1.00 92.00 71 PHE A C 1
ATOM 583 O O . PHE A 1 71 ? -12.257 -1.642 10.422 1.00 92.00 71 PHE A O 1
ATOM 590 N N . PRO A 1 72 ? -10.892 -3.313 11.048 1.00 90.50 72 PRO A N 1
ATOM 591 C CA . PRO A 1 72 ? -11.645 -3.621 12.264 1.00 90.50 72 PRO A CA 1
ATOM 592 C C . PRO A 1 72 ? -11.715 -2.438 13.230 1.00 90.50 72 PRO A C 1
ATOM 594 O O . PRO A 1 72 ? -12.765 -2.182 13.812 1.00 90.50 72 PRO A O 1
ATOM 597 N N . TRP A 1 73 ? -10.620 -1.680 13.355 1.00 91.38 73 TRP A N 1
ATOM 598 C CA . TRP A 1 73 ? -10.595 -0.463 14.162 1.00 91.38 73 TRP A CA 1
ATOM 599 C C . TRP A 1 73 ? -11.599 0.583 13.657 1.00 91.38 73 TRP A C 1
ATOM 601 O O . TRP A 1 73 ? -12.336 1.163 14.451 1.00 91.38 73 TRP A O 1
ATOM 611 N N . ALA A 1 74 ? -11.665 0.798 12.340 1.00 90.56 74 ALA A N 1
ATOM 612 C CA . ALA A 1 74 ? -12.590 1.751 11.736 1.00 90.56 74 ALA A CA 1
ATOM 613 C C . ALA A 1 74 ? -14.056 1.320 11.902 1.00 90.56 74 ALA A C 1
ATOM 615 O O . ALA A 1 74 ? -14.925 2.170 12.095 1.00 90.56 74 ALA A O 1
ATOM 616 N N . VAL A 1 75 ? -14.331 0.012 11.856 1.00 92.31 75 VAL A N 1
ATOM 617 C CA . VAL A 1 75 ? -15.675 -0.547 12.075 1.00 92.31 75 VAL A CA 1
ATOM 618 C C . VAL A 1 75 ? -16.125 -0.375 13.530 1.00 92.31 75 VAL A C 1
ATOM 620 O O . VAL A 1 75 ? -17.265 0.013 13.768 1.00 92.31 75 VAL A O 1
ATOM 623 N N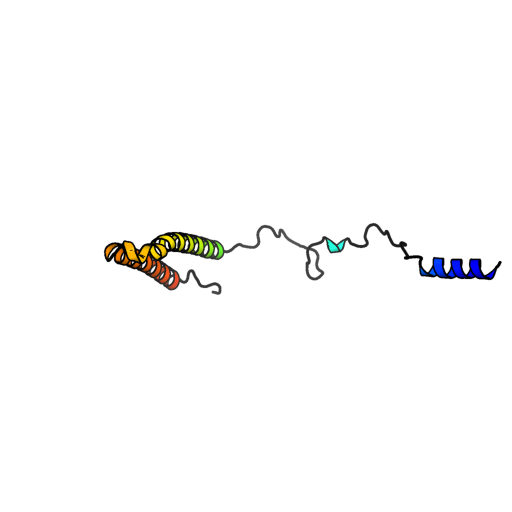 . GLU A 1 76 ? -15.237 -0.599 14.501 1.00 89.62 76 GLU A N 1
ATOM 624 C CA . GLU A 1 76 ? -15.551 -0.556 15.941 1.00 89.62 76 GLU A CA 1
ATOM 625 C C . GLU A 1 76 ? -15.208 0.782 16.620 1.00 89.62 76 GLU A C 1
ATOM 627 O O . GLU A 1 76 ? -15.196 0.888 17.851 1.00 89.62 76 GLU A O 1
ATOM 632 N N . PHE A 1 77 ? -14.950 1.831 15.836 1.00 83.81 77 PHE A N 1
ATOM 633 C CA . PHE A 1 77 ? -14.444 3.120 16.317 1.00 83.81 77 PHE A CA 1
ATOM 634 C C . PHE A 1 77 ? -15.256 3.723 17.479 1.00 83.81 77 PHE A C 1
ATOM 636 O O . PHE A 1 77 ? -14.699 4.352 18.378 1.00 83.81 77 PHE A O 1
ATOM 643 N N . THR A 1 78 ? -16.573 3.506 17.505 1.00 82.06 78 THR A N 1
ATOM 644 C CA . THR A 1 78 ? -17.468 4.051 18.537 1.00 82.06 78 THR A CA 1
ATOM 645 C C . THR A 1 78 ? -17.314 3.393 19.910 1.00 82.06 78 THR A C 1
ATOM 647 O O . THR A 1 78 ? -17.649 4.018 20.913 1.00 82.06 78 THR A O 1
ATOM 650 N N . ASN A 1 79 ? -16.813 2.156 19.975 1.00 83.88 79 ASN A N 1
ATOM 651 C CA . ASN A 1 79 ? -16.765 1.350 21.202 1.00 83.88 79 ASN A CA 1
ATOM 652 C C . ASN A 1 79 ? -15.394 1.381 21.900 1.00 83.88 79 ASN A C 1
ATOM 654 O O . ASN A 1 79 ? -15.294 1.060 23.082 1.00 83.88 79 ASN A O 1
ATOM 658 N N . LEU A 1 80 ? -14.338 1.780 21.187 1.00 81.31 80 LEU A N 1
ATOM 659 C CA . LEU A 1 80 ? -12.944 1.697 21.648 1.00 81.31 80 LEU A CA 1
ATOM 660 C C . LEU A 1 80 ? -12.480 2.897 22.501 1.00 81.31 80 LEU A C 1
ATOM 662 O O . LEU A 1 80 ? -11.446 2.828 23.173 1.00 81.31 80 LEU A O 1
ATOM 666 N N . GLY A 1 81 ? -13.221 4.009 22.484 1.00 84.75 81 GLY A N 1
ATOM 667 C CA . GLY A 1 81 ? -12.875 5.225 23.227 1.00 84.75 81 GLY A CA 1
ATOM 668 C C . GLY A 1 81 ? -11.534 5.859 22.811 1.00 84.75 81 GLY A C 1
ATOM 669 O O . GLY A 1 81 ? -11.030 5.659 21.708 1.00 84.75 81 GLY A O 1
ATOM 670 N N . LEU A 1 82 ? -10.942 6.654 23.711 1.00 86.88 82 LEU A N 1
ATOM 671 C CA . LEU A 1 82 ? -9.700 7.406 23.453 1.00 86.88 82 LEU A CA 1
ATOM 672 C C . LEU A 1 82 ? -8.469 6.515 23.220 1.00 86.88 82 LEU A C 1
ATOM 674 O O . LEU A 1 82 ? -7.562 6.919 22.495 1.00 86.88 82 LEU A O 1
ATOM 678 N N . LEU A 1 83 ? -8.433 5.322 23.821 1.00 87.44 83 LEU A N 1
ATOM 679 C CA . LEU A 1 83 ? -7.307 4.398 23.670 1.00 87.44 83 LEU A CA 1
ATOM 680 C C . LEU A 1 83 ? -7.240 3.825 22.255 1.00 87.44 83 LEU A C 1
ATOM 682 O O . LEU A 1 83 ? -6.194 3.938 21.623 1.00 87.44 83 LEU A O 1
ATOM 686 N N . GLY A 1 84 ? -8.357 3.330 21.709 1.00 87.62 84 GLY A N 1
ATOM 687 C CA . GLY A 1 84 ? -8.358 2.849 20.326 1.00 87.62 84 GLY A CA 1
ATOM 688 C C . GLY A 1 84 ? -8.034 3.954 19.328 1.00 87.62 84 GLY A C 1
ATOM 689 O O . GLY A 1 84 ? -7.335 3.716 18.348 1.00 87.62 84 GLY A O 1
ATOM 690 N N . TYR A 1 85 ? -8.476 5.191 19.573 1.00 88.69 85 TYR A N 1
ATOM 691 C CA . TYR A 1 85 ? -8.075 6.324 18.734 1.00 88.69 85 TYR A CA 1
ATOM 692 C C . TYR A 1 85 ? -6.555 6.568 18.765 1.00 88.69 85 TYR A C 1
ATOM 694 O O . TYR A 1 85 ? -5.944 6.766 17.715 1.00 88.69 85 TYR A O 1
ATOM 702 N N . ALA A 1 86 ? -5.935 6.529 19.949 1.00 92.69 86 ALA A N 1
ATOM 703 C CA . ALA A 1 86 ? -4.491 6.710 20.093 1.00 92.69 86 ALA A CA 1
ATOM 704 C C . ALA A 1 86 ? -3.691 5.583 19.416 1.00 92.69 86 ALA A C 1
ATOM 706 O O . ALA A 1 86 ? -2.687 5.862 18.763 1.00 92.69 86 ALA A O 1
ATOM 707 N N . GLU A 1 87 ? -4.153 4.335 19.523 1.00 90.94 87 GLU A N 1
ATOM 708 C CA . GLU A 1 87 ? -3.536 3.176 18.869 1.00 90.94 87 GLU A CA 1
ATOM 709 C C . GLU A 1 87 ? -3.538 3.317 17.343 1.00 90.94 87 GLU A C 1
ATOM 711 O O . GLU A 1 87 ? -2.493 3.157 16.714 1.00 90.94 87 GLU A O 1
ATOM 716 N N . ALA A 1 88 ? -4.660 3.714 16.739 1.00 91.56 88 ALA A N 1
ATOM 717 C CA . ALA A 1 88 ? -4.716 3.937 15.294 1.00 91.56 88 ALA A CA 1
ATOM 718 C C . ALA A 1 88 ? -3.883 5.137 14.836 1.00 91.56 88 ALA A C 1
ATOM 720 O O . ALA A 1 88 ? -3.238 5.074 13.791 1.00 91.56 88 ALA A O 1
ATOM 721 N N . MET A 1 89 ? -3.840 6.216 15.622 1.00 93.19 89 MET A N 1
ATOM 722 C CA . MET A 1 89 ? -2.974 7.359 15.322 1.00 93.19 89 MET A CA 1
ATOM 723 C C . MET A 1 89 ? -1.493 6.980 15.368 1.00 93.19 89 MET A C 1
ATOM 725 O O . MET A 1 89 ? -0.730 7.400 14.498 1.00 93.19 89 MET A O 1
ATOM 729 N N . LEU A 1 90 ? -1.087 6.154 16.337 1.00 94.69 90 LEU A N 1
ATOM 730 C CA . LEU A 1 90 ? 0.266 5.604 16.399 1.00 94.69 90 LEU A CA 1
ATOM 731 C C . LEU A 1 90 ? 0.564 4.745 15.163 1.00 94.69 90 LEU A C 1
ATOM 733 O O . LEU A 1 90 ? 1.623 4.894 14.557 1.00 94.69 90 LEU A O 1
ATOM 737 N N . PHE A 1 91 ? -0.380 3.892 14.768 1.00 92.94 91 PHE A N 1
ATOM 738 C CA . PHE A 1 91 ? -0.254 3.012 13.608 1.00 92.94 91 PHE A CA 1
ATOM 739 C C . PHE A 1 91 ? -0.054 3.811 12.311 1.00 92.94 91 PHE A C 1
ATOM 741 O O . PHE A 1 91 ? 0.926 3.625 11.589 1.00 92.94 91 PHE A O 1
ATOM 748 N N . ILE 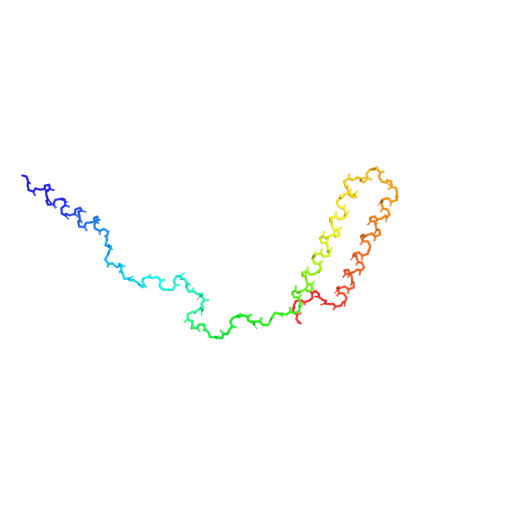A 1 92 ? -0.910 4.809 12.075 1.00 93.75 92 ILE A N 1
ATOM 749 C CA . ILE A 1 92 ? -0.803 5.716 10.925 1.00 93.75 92 ILE A CA 1
ATOM 750 C C . ILE A 1 92 ? 0.525 6.488 10.958 1.00 93.75 92 ILE A C 1
ATOM 752 O O . ILE A 1 92 ? 1.187 6.623 9.927 1.00 93.75 92 ILE A O 1
ATOM 756 N 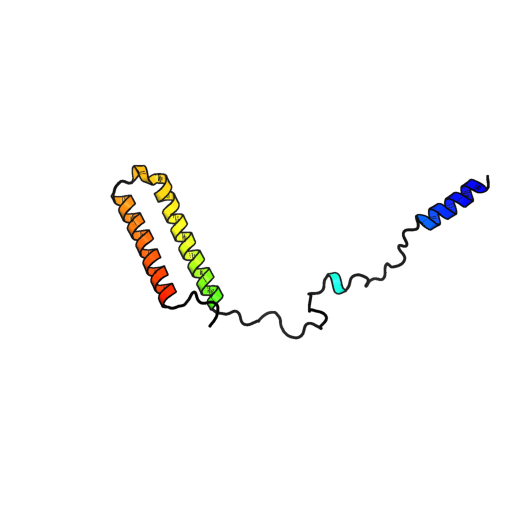N . ALA A 1 93 ? 0.952 6.971 12.129 1.00 95.62 93 ALA A N 1
ATOM 757 C CA . ALA A 1 93 ? 2.217 7.687 12.272 1.00 95.62 93 ALA A CA 1
ATOM 758 C C . ALA A 1 93 ? 3.431 6.816 11.906 1.00 95.62 93 ALA A C 1
ATOM 760 O O . ALA A 1 93 ? 4.346 7.304 11.240 1.00 95.62 93 ALA A O 1
ATOM 761 N N . LEU A 1 94 ? 3.437 5.531 12.276 1.00 94.69 94 LEU A N 1
ATOM 762 C CA . LEU A 1 94 ? 4.513 4.599 11.919 1.00 94.69 94 LEU A CA 1
ATOM 763 C C . LEU A 1 94 ? 4.632 4.419 10.399 1.00 94.69 94 LEU A C 1
ATOM 765 O O . LEU A 1 94 ? 5.737 4.517 9.856 1.00 94.69 94 LEU A O 1
ATOM 769 N N . ILE A 1 95 ? 3.507 4.245 9.698 1.00 93.00 95 ILE A N 1
ATOM 770 C CA . ILE A 1 95 ? 3.483 4.117 8.231 1.00 93.00 95 ILE A CA 1
ATOM 771 C C . ILE A 1 95 ? 3.961 5.411 7.569 1.00 93.00 95 ILE A C 1
ATOM 773 O O . ILE A 1 95 ? 4.754 5.371 6.628 1.00 93.00 95 ILE A O 1
ATOM 777 N N . LEU A 1 96 ? 3.526 6.570 8.072 1.00 93.94 96 LEU A N 1
ATOM 778 C CA . LEU A 1 96 ? 3.962 7.867 7.554 1.00 93.94 96 LEU A CA 1
ATOM 779 C C . LEU A 1 96 ? 5.478 8.045 7.682 1.00 93.94 96 LEU A C 1
ATOM 781 O O . LEU A 1 96 ? 6.122 8.480 6.727 1.00 93.94 96 LEU A O 1
ATOM 785 N N . VAL A 1 97 ? 6.069 7.667 8.819 1.00 95.19 97 VAL A N 1
ATOM 786 C CA . VAL A 1 97 ? 7.527 7.713 9.011 1.00 95.19 97 VAL A CA 1
ATOM 787 C C . VAL A 1 97 ? 8.239 6.780 8.028 1.00 95.19 97 VAL A C 1
ATOM 789 O O . VAL A 1 97 ? 9.218 7.192 7.399 1.00 95.19 97 VAL A O 1
ATOM 792 N N . ALA A 1 98 ? 7.737 5.557 7.840 1.00 91.56 98 ALA A N 1
ATOM 793 C CA . ALA A 1 98 ? 8.292 4.610 6.873 1.00 91.56 98 ALA A CA 1
ATOM 794 C C . ALA A 1 98 ? 8.211 5.137 5.427 1.00 91.56 98 ALA A C 1
ATOM 796 O O . ALA A 1 98 ? 9.183 5.037 4.672 1.00 91.56 98 ALA A O 1
ATOM 797 N N . LEU A 1 99 ? 7.092 5.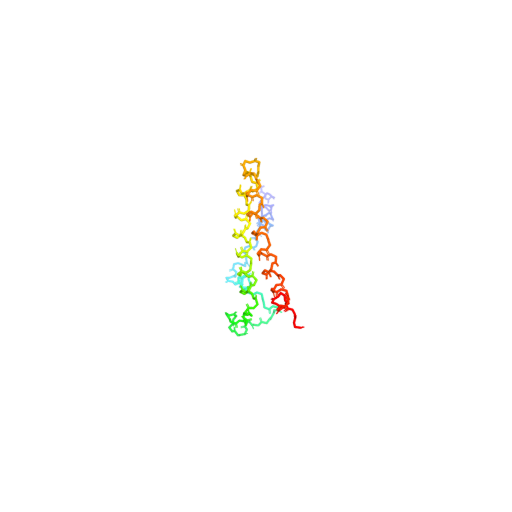761 5.050 1.00 91.50 99 LEU A N 1
ATOM 798 C CA . LEU A 1 99 ? 6.889 6.348 3.726 1.00 91.50 99 LEU A CA 1
ATOM 799 C C . LEU A 1 99 ? 7.820 7.541 3.484 1.00 91.50 99 LEU A C 1
ATOM 801 O O . LEU A 1 99 ? 8.479 7.610 2.446 1.00 91.50 99 LEU A O 1
ATOM 805 N N . ILE A 1 100 ? 7.929 8.454 4.454 1.00 94.38 100 ILE A N 1
ATOM 806 C CA . ILE A 1 100 ? 8.853 9.595 4.388 1.00 94.38 100 ILE A CA 1
ATOM 807 C C . ILE A 1 100 ? 10.293 9.097 4.228 1.00 94.38 100 ILE A C 1
ATOM 809 O O . ILE A 1 100 ? 11.039 9.606 3.390 1.00 94.38 100 ILE A O 1
ATOM 813 N N . TYR A 1 101 ? 10.685 8.067 4.982 1.00 92.88 101 TYR A N 1
ATOM 814 C CA . TYR A 1 101 ? 12.002 7.451 4.846 1.00 92.88 101 TYR A CA 1
ATOM 815 C C . TYR A 1 101 ? 12.233 6.891 3.434 1.00 92.88 101 TYR A C 1
ATOM 817 O O . TYR A 1 101 ? 13.281 7.143 2.832 1.00 92.88 101 TYR A O 1
ATOM 825 N N . ALA A 1 102 ? 11.252 6.176 2.877 1.00 89.75 102 ALA A N 1
ATOM 826 C CA . ALA A 1 102 ? 11.353 5.585 1.546 1.00 89.75 102 ALA A CA 1
ATOM 827 C C . ALA A 1 102 ? 11.456 6.637 0.427 1.00 89.75 102 ALA A C 1
ATOM 829 O O . ALA A 1 102 ? 12.257 6.476 -0.500 1.00 89.75 102 ALA A O 1
ATOM 830 N N . ILE A 1 103 ? 10.701 7.737 0.540 1.00 89.44 103 ILE A N 1
ATOM 831 C CA . ILE A 1 103 ? 10.772 8.885 -0.377 1.00 89.44 103 ILE A CA 1
ATOM 832 C C . ILE A 1 103 ? 12.153 9.543 -0.298 1.00 89.44 103 ILE A C 1
ATOM 834 O O . ILE A 1 103 ? 12.791 9.750 -1.330 1.00 89.44 103 ILE A O 1
ATOM 838 N N . ASN A 1 104 ? 12.660 9.804 0.912 1.00 90.69 104 ASN A N 1
ATOM 839 C CA . ASN A 1 104 ? 13.970 10.434 1.115 1.00 90.69 104 ASN A CA 1
ATOM 840 C C . ASN A 1 104 ? 15.122 9.597 0.542 1.00 90.69 104 ASN A C 1
ATOM 842 O O . ASN A 1 104 ? 16.111 10.136 0.046 1.00 90.69 104 ASN A O 1
ATOM 846 N N . LYS A 1 105 ? 14.994 8.268 0.571 1.00 87.19 105 LYS A N 1
ATOM 847 C CA . LYS A 1 105 ? 15.954 7.341 -0.041 1.00 87.19 105 LYS A CA 1
ATOM 848 C C . LYS A 1 105 ? 15.785 7.179 -1.553 1.00 87.19 105 LYS A C 1
ATOM 850 O O . LYS A 1 105 ? 16.560 6.449 -2.159 1.00 87.19 105 LYS A O 1
ATOM 855 N N . ASN A 1 106 ? 14.834 7.882 -2.171 1.00 83.50 106 ASN A N 1
ATOM 856 C CA . ASN A 1 106 ? 14.536 7.818 -3.602 1.00 83.50 106 ASN A CA 1
ATOM 857 C C . ASN A 1 106 ? 14.215 6.399 -4.106 1.00 83.50 106 ASN A C 1
ATOM 859 O O . ASN A 1 106 ? 14.322 6.137 -5.302 1.00 83.50 106 ASN A O 1
ATOM 863 N N . PHE A 1 107 ? 13.769 5.487 -3.233 1.00 80.88 107 PHE A N 1
ATOM 864 C CA . PHE A 1 107 ? 13.407 4.123 -3.642 1.00 80.88 107 PHE A CA 1
ATOM 865 C C . PHE A 1 107 ? 12.218 4.086 -4.610 1.00 80.88 107 PHE A C 1
ATOM 867 O O . PHE A 1 107 ? 12.029 3.106 -5.322 1.00 80.88 107 PHE A O 1
ATOM 874 N N . LEU A 1 108 ? 11.445 5.171 -4.649 1.00 78.75 108 LEU A N 1
ATOM 875 C CA . LEU A 1 108 ? 10.270 5.342 -5.495 1.00 78.75 108 LEU A CA 1
ATOM 876 C C . LEU A 1 108 ? 10.583 5.988 -6.859 1.00 78.75 108 LEU A C 1
ATOM 878 O O . LEU A 1 108 ? 9.650 6.274 -7.611 1.00 78.75 108 LEU A O 1
ATOM 882 N N . LYS A 1 109 ? 11.856 6.243 -7.198 1.00 79.69 109 LYS A N 1
ATOM 883 C CA . LYS A 1 109 ? 12.233 6.782 -8.514 1.00 79.69 109 LYS A CA 1
ATOM 884 C C . LYS A 1 109 ? 12.397 5.666 -9.546 1.00 79.69 109 LYS A C 1
ATOM 886 O O . LYS A 1 109 ? 13.270 4.804 -9.436 1.00 79.69 109 LYS A O 1
ATOM 891 N N . TRP A 1 110 ? 11.555 5.717 -10.575 1.00 76.50 110 TRP A N 1
ATOM 892 C CA . TRP A 1 110 ? 11.583 4.770 -11.689 1.00 76.50 110 TRP A CA 1
ATOM 893 C C . TRP A 1 110 ? 12.709 5.070 -12.682 1.00 76.50 110 TRP A C 1
ATOM 895 O O . TRP A 1 110 ? 13.469 4.176 -13.062 1.00 76.50 110 TRP A O 1
ATOM 905 N N . THR A 1 111 ? 12.846 6.342 -13.033 1.00 67.94 111 THR A N 1
ATOM 906 C CA . THR A 1 111 ? 13.856 6.855 -13.957 1.00 67.94 111 THR A CA 1
ATOM 907 C C . THR A 1 111 ? 15.025 7.410 -13.154 1.00 67.94 111 THR A C 1
ATOM 909 O O . THR A 1 111 ? 14.802 8.045 -12.118 1.00 67.94 111 THR A O 1
ATOM 912 N N . ASP A 1 112 ? 16.243 7.117 -13.603 1.00 58.62 112 ASP A N 1
ATOM 913 C CA . ASP A 1 112 ? 17.454 7.752 -13.077 1.00 58.62 112 ASP A CA 1
ATOM 914 C C . ASP A 1 112 ? 17.488 9.247 -13.444 1.00 58.62 112 ASP A C 1
ATOM 916 O O . ASP A 1 112 ? 16.982 9.601 -14.538 1.00 58.62 112 ASP A O 1
#